Protein AF-A0A2G6HKC6-F1 (afdb_monomer_lite)

Foldseek 3Di:
DDAAEQEPPLFLQPCVLVVVVVVCVVPVDPPDDYHYHDQAVPNVVVNGRHDFDRLVPQCPHDPDPSVVSNVVVVVVVCCRVVDPDDDDDDDDPPDPD

pLDDT: mean 79.94, std 18.97, range [31.5, 97.94]

Radius of gyration: 13.87 Å; chains: 1; bounding box: 34×26×35 Å

Structure (mmCIF, N/CA/C/O backbone):
data_AF-A0A2G6HKC6-F1
#
_entry.id   AF-A0A2G6HKC6-F1
#
loop_
_atom_site.group_PDB
_atom_site.id
_atom_site.type_symbol
_atom_site.label_atom_id
_atom_site.label_alt_id
_atom_site.label_comp_id
_atom_site.label_asym_id
_atom_site.label_entity_id
_atom_site.label_seq_id
_atom_site.pdbx_PDB_ins_code
_atom_site.Cartn_x
_atom_site.Cartn_y
_atom_site.Cartn_z
_atom_site.occupancy
_atom_site.B_iso_or_equiv
_atom_site.auth_seq_id
_atom_site.auth_comp_id
_atom_site.auth_asym_id
_atom_site.auth_atom_id
_atom_site.pdbx_PDB_model_num
ATOM 1 N N . MET A 1 1 ? -8.561 -8.034 22.627 1.00 60.84 1 MET A N 1
ATOM 2 C CA . MET A 1 1 ? -8.631 -6.908 21.667 1.00 60.84 1 MET A CA 1
ATOM 3 C C . MET A 1 1 ? -8.353 -7.422 20.269 1.00 60.84 1 MET A C 1
ATOM 5 O O . MET A 1 1 ? -7.418 -8.201 20.110 1.00 60.84 1 MET A O 1
ATOM 9 N N . LYS A 1 2 ? -9.150 -7.008 19.278 1.00 68.50 2 LYS A N 1
ATOM 10 C CA . LYS A 1 2 ? -8.826 -7.216 17.860 1.00 68.50 2 LYS A CA 1
ATOM 11 C C . LYS A 1 2 ? -7.737 -6.212 17.473 1.00 68.50 2 LYS A C 1
ATOM 13 O O . LYS A 1 2 ? -7.761 -5.089 17.962 1.00 68.50 2 LYS A O 1
ATOM 18 N N . ARG A 1 3 ? -6.776 -6.619 16.645 1.00 76.75 3 ARG A N 1
ATOM 19 C CA . ARG A 1 3 ? -5.804 -5.702 16.033 1.00 76.75 3 ARG A CA 1
ATOM 20 C C . ARG A 1 3 ? -6.195 -5.548 14.577 1.00 76.75 3 ARG A C 1
ATOM 22 O O . ARG A 1 3 ? -6.353 -6.555 13.891 1.00 76.75 3 ARG A O 1
ATOM 29 N N . VAL A 1 4 ? -6.377 -4.313 14.140 1.00 80.81 4 VAL A N 1
ATOM 30 C CA . VAL A 1 4 ? -6.736 -3.993 12.761 1.00 80.81 4 VAL A CA 1
ATOM 31 C C . VAL A 1 4 ? -5.598 -3.169 12.182 1.00 80.81 4 VAL A C 1
ATOM 33 O O . VAL A 1 4 ? -5.181 -2.186 12.790 1.00 80.81 4 VAL A O 1
ATOM 36 N N . VAL A 1 5 ? -5.082 -3.599 11.033 1.00 85.88 5 VAL A N 1
ATOM 37 C CA . VAL A 1 5 ? -4.152 -2.810 10.224 1.00 85.88 5 VAL A CA 1
ATOM 38 C C . VAL A 1 5 ? -4.869 -2.462 8.932 1.00 85.88 5 VAL A C 1
ATOM 40 O O . VAL A 1 5 ? -5.362 -3.358 8.247 1.00 85.88 5 VAL A O 1
ATOM 43 N N . VAL A 1 6 ? -4.937 -1.175 8.614 1.00 85.75 6 VAL A N 1
ATOM 44 C CA . VAL A 1 6 ? -5.472 -0.681 7.348 1.00 85.75 6 VAL A CA 1
ATOM 45 C C . VAL A 1 6 ? -4.288 -0.329 6.465 1.00 85.75 6 VAL A C 1
ATOM 47 O O . VAL A 1 6 ? -3.540 0.602 6.749 1.00 85.75 6 VAL A O 1
ATOM 50 N N . VAL A 1 7 ? -4.102 -1.107 5.403 1.00 89.62 7 VAL A N 1
ATOM 51 C CA . VAL A 1 7 ? -3.076 -0.845 4.396 1.00 89.62 7 VAL A CA 1
ATOM 52 C C . VAL A 1 7 ? -3.726 -0.074 3.255 1.00 89.62 7 VAL A C 1
ATOM 54 O O . VAL A 1 7 ? -4.543 -0.632 2.521 1.00 89.62 7 VAL A O 1
ATOM 57 N N . SER A 1 8 ? -3.372 1.198 3.122 1.00 90.00 8 SER A N 1
ATOM 58 C CA . SER A 1 8 ? -3.835 2.094 2.066 1.00 90.00 8 SER A CA 1
ATOM 59 C C . SER A 1 8 ? -2.801 2.198 0.940 1.00 90.00 8 SER A C 1
ATOM 61 O O . SER A 1 8 ? -1.623 1.878 1.111 1.00 90.00 8 SER A O 1
ATOM 63 N N . SER A 1 9 ? -3.255 2.636 -0.236 1.00 91.00 9 SER A N 1
ATOM 64 C CA . SER A 1 9 ? -2.399 3.117 -1.327 1.00 91.00 9 SER A CA 1
ATOM 65 C C . SER A 1 9 ? -1.295 2.147 -1.774 1.00 91.00 9 SER A C 1
ATOM 67 O O . SER A 1 9 ? -0.132 2.528 -1.909 1.00 91.00 9 SER A O 1
ATOM 69 N N . GLN A 1 10 ? -1.644 0.874 -2.011 1.00 93.12 10 GLN A N 1
ATOM 70 C CA . GLN A 1 10 ? -0.757 -0.048 -2.747 1.00 93.12 10 GLN A CA 1
ATOM 71 C C . GLN A 1 10 ? -0.566 0.410 -4.197 1.00 93.12 10 GLN A C 1
ATOM 73 O O . GLN A 1 10 ? 0.514 0.233 -4.764 1.00 93.12 10 GLN A O 1
ATOM 78 N N . HIS A 1 11 ? -1.594 1.053 -4.753 1.00 96.06 11 HIS A N 1
ATOM 79 C CA . HIS A 1 11 ? -1.482 1.884 -5.939 1.00 96.06 11 HIS A CA 1
ATOM 80 C C . HIS A 1 11 ? -1.583 3.354 -5.554 1.00 96.06 11 HIS A C 1
ATOM 82 O O . HIS A 1 11 ? -2.416 3.737 -4.733 1.00 96.06 11 HIS A O 1
ATOM 88 N N . GLY A 1 12 ? -0.733 4.180 -6.156 1.00 92.62 12 GLY A N 1
ATOM 89 C CA . GLY A 1 12 ? -0.641 5.596 -5.814 1.00 92.62 12 GLY A CA 1
ATOM 90 C C . GLY A 1 12 ? -1.807 6.453 -6.298 1.00 92.62 12 GLY A C 1
ATOM 91 O O . GLY A 1 12 ? -2.065 7.507 -5.733 1.00 92.62 12 GLY A O 1
ATOM 92 N N . ASN A 1 13 ? -2.535 5.990 -7.312 1.00 93.69 13 ASN A N 1
ATOM 93 C CA . ASN A 1 13 ? -3.679 6.683 -7.901 1.00 93.69 13 ASN A CA 1
ATOM 94 C C . ASN A 1 13 ? -5.040 6.203 -7.351 1.00 93.69 13 ASN A C 1
ATOM 96 O O . ASN A 1 13 ? -6.073 6.443 -7.976 1.00 93.69 13 ASN A O 1
ATOM 100 N N . GLU A 1 14 ? -5.053 5.512 -6.206 1.00 91.12 14 GLU A N 1
ATOM 101 C CA . GLU A 1 14 ? -6.261 5.055 -5.504 1.00 91.12 14 GLU A CA 1
ATOM 102 C C . GLU A 1 14 ? -6.480 5.887 -4.219 1.00 91.12 14 GLU A C 1
ATOM 104 O O . GLU A 1 14 ? -6.085 5.469 -3.128 1.00 91.12 14 GLU A O 1
ATOM 109 N N . PRO A 1 15 ? -7.120 7.071 -4.305 1.00 79.25 15 PRO A N 1
ATOM 110 C CA . PRO A 1 15 ? -7.124 8.065 -3.223 1.00 79.25 15 PRO A CA 1
ATOM 111 C C . PRO A 1 15 ? -7.986 7.683 -2.011 1.00 79.25 15 PRO A C 1
ATOM 113 O O . PRO A 1 15 ? -7.852 8.275 -0.942 1.00 79.25 15 PRO A O 1
ATOM 116 N N . LEU A 1 16 ? -8.880 6.697 -2.155 1.00 82.44 16 LEU A N 1
ATOM 117 C CA . LEU A 1 16 ? -9.837 6.323 -1.110 1.00 82.44 16 LEU A CA 1
ATOM 118 C C . LEU A 1 16 ? -9.146 5.924 0.201 1.00 82.44 16 LEU A C 1
ATOM 120 O O . LEU A 1 16 ? -9.654 6.235 1.274 1.00 82.44 16 LEU A O 1
ATOM 124 N N . GLY A 1 17 ? -7.996 5.249 0.119 1.00 76.19 17 GLY A N 1
ATOM 125 C CA . GLY A 1 17 ? -7.258 4.806 1.301 1.00 76.19 17 GLY A CA 1
ATOM 126 C C . GLY A 1 17 ? -6.744 5.971 2.153 1.00 76.19 17 GLY A C 1
ATOM 127 O O . GLY A 1 17 ? -6.951 5.969 3.363 1.00 76.19 17 GLY A O 1
ATOM 128 N N . GLU A 1 18 ? -6.136 6.975 1.519 1.00 71.25 18 GLU A N 1
ATOM 129 C CA . GLU A 1 18 ? -5.631 8.185 2.187 1.00 71.25 18 GLU A CA 1
ATOM 130 C C . GLU A 1 18 ? -6.780 9.043 2.736 1.00 71.25 18 GLU A C 1
ATOM 132 O O . GLU A 1 18 ? -6.731 9.518 3.870 1.00 71.25 18 GLU A O 1
ATOM 137 N N . MET A 1 19 ? -7.864 9.185 1.965 1.00 81.44 19 MET A N 1
ATOM 138 C CA . MET A 1 19 ? -9.049 9.925 2.405 1.00 81.44 19 MET A CA 1
ATOM 139 C C . MET A 1 19 ? -9.719 9.271 3.620 1.00 81.44 19 MET A C 1
ATOM 141 O O . MET A 1 19 ? -10.137 9.972 4.541 1.00 81.44 19 MET A O 1
ATOM 145 N N . LEU A 1 20 ? -9.808 7.937 3.645 1.00 81.31 20 LEU A N 1
ATOM 146 C CA . LEU A 1 20 ? -10.361 7.196 4.778 1.00 81.31 20 LEU A CA 1
ATOM 147 C C . LEU A 1 20 ? -9.483 7.337 6.025 1.00 81.31 20 LEU A C 1
ATOM 149 O O . LEU A 1 20 ? -10.011 7.531 7.118 1.00 81.31 20 LEU A O 1
ATOM 153 N N . GLU A 1 21 ? -8.163 7.259 5.867 1.00 76.94 21 GLU A N 1
ATOM 154 C CA . GLU A 1 21 ? -7.207 7.484 6.954 1.00 76.94 21 GLU A CA 1
ATOM 155 C C . GLU A 1 21 ? -7.389 8.885 7.556 1.00 76.94 21 GLU A C 1
ATOM 157 O O . GLU A 1 21 ? -7.642 9.014 8.755 1.00 76.94 21 GLU A O 1
ATOM 162 N N . ALA A 1 22 ? -7.380 9.927 6.719 1.00 80.12 22 ALA A N 1
ATOM 163 C CA . ALA A 1 22 ? -7.593 11.306 7.155 1.00 80.12 22 ALA A CA 1
ATOM 164 C C . ALA A 1 22 ? -8.951 11.507 7.854 1.00 80.12 22 ALA A C 1
ATOM 166 O O . ALA A 1 22 ? -9.022 12.189 8.878 1.00 80.12 22 ALA A O 1
ATOM 167 N N . TYR A 1 23 ? -10.019 10.890 7.336 1.00 81.00 23 TYR A N 1
ATOM 168 C CA . TYR A 1 23 ? -11.354 10.946 7.933 1.00 81.00 23 TYR A CA 1
ATOM 169 C C . TYR A 1 23 ? -11.392 10.299 9.324 1.00 81.00 23 TYR A C 1
ATOM 171 O O . TYR A 1 23 ? -11.896 10.895 10.276 1.00 81.00 23 TYR A O 1
ATOM 179 N N . MET A 1 24 ? -10.811 9.108 9.469 1.00 78.31 24 MET A N 1
ATOM 180 C CA . MET A 1 24 ? -10.796 8.368 10.736 1.00 78.31 24 MET A CA 1
ATOM 181 C C . MET A 1 24 ? -9.964 9.076 11.813 1.00 78.31 24 MET A C 1
ATOM 183 O O . MET A 1 24 ? -10.327 9.026 12.987 1.00 78.31 24 MET A O 1
ATOM 187 N N . TYR A 1 25 ? -8.897 9.787 11.432 1.00 75.75 25 TYR A N 1
ATOM 188 C CA . TYR A 1 25 ? -8.145 10.644 12.357 1.00 75.75 25 TYR A CA 1
ATOM 189 C C . TYR A 1 25 ? -8.964 11.836 12.874 1.00 75.75 25 TYR A C 1
ATOM 191 O O . TYR A 1 25 ? -8.791 12.249 14.019 1.00 75.75 25 TYR A O 1
ATOM 199 N N . GLN A 1 26 ? -9.849 12.395 12.046 1.00 80.75 26 GLN A N 1
ATOM 200 C CA . GLN A 1 26 ? -10.691 13.540 12.412 1.00 80.75 26 GLN A CA 1
ATOM 201 C C . GLN A 1 26 ? -11.966 13.131 13.159 1.00 80.75 26 GLN A C 1
ATOM 203 O O . GLN A 1 26 ? -12.566 13.948 13.853 1.00 80.75 26 GLN A O 1
ATOM 208 N N . SER A 1 27 ? -12.409 11.886 13.000 1.00 73.00 27 SER A N 1
ATOM 209 C CA . SER A 1 27 ? -13.624 11.343 13.611 1.00 73.00 27 SER A CA 1
ATOM 210 C C . SER A 1 27 ? -13.348 9.944 14.168 1.00 73.00 27 SER A C 1
ATOM 212 O O . SER A 1 27 ? -13.786 8.955 13.575 1.00 73.00 27 SER A O 1
ATOM 214 N N . PRO A 1 28 ? -12.606 9.836 15.288 1.00 65.56 28 PRO A N 1
ATOM 215 C CA . PRO A 1 28 ? -12.299 8.545 15.885 1.00 65.56 28 PRO A CA 1
ATOM 216 C C . PRO A 1 28 ? -13.603 7.859 16.304 1.00 65.56 28 PRO A C 1
ATOM 218 O O . PRO A 1 28 ? -14.320 8.330 17.182 1.00 65.56 28 PRO A O 1
ATOM 221 N N . ALA A 1 29 ? -13.932 6.756 15.635 1.00 63.38 29 ALA A N 1
ATOM 222 C CA . ALA A 1 29 ? -15.071 5.928 15.998 1.00 63.38 29 ALA A CA 1
ATOM 223 C C . ALA A 1 29 ? -14.762 5.126 17.277 1.00 63.38 29 ALA A C 1
ATOM 225 O O . ALA A 1 29 ? -13.622 4.718 17.492 1.00 63.38 29 ALA A O 1
ATOM 226 N N . ASP A 1 30 ? -15.786 4.791 18.070 1.00 61.97 30 ASP A N 1
ATOM 227 C CA . ASP A 1 30 ? -15.676 3.944 19.280 1.00 61.97 30 ASP A CA 1
ATOM 228 C C . ASP A 1 30 ? -15.177 2.504 19.004 1.00 61.97 30 ASP A C 1
ATOM 230 O O . ASP A 1 30 ? -15.023 1.676 19.906 1.00 61.97 30 ASP A O 1
ATOM 234 N N . VAL A 1 31 ? -14.924 2.169 17.738 1.00 56.31 31 VAL A N 1
ATOM 235 C CA . VAL A 1 31 ? -14.411 0.880 17.288 1.00 56.31 31 VAL A CA 1
ATOM 236 C C . VAL A 1 31 ? -12.901 0.953 17.071 1.00 56.31 31 VAL A C 1
ATOM 238 O O . VAL A 1 31 ? -12.442 1.624 16.163 1.00 56.31 31 VAL A O 1
ATOM 241 N N . THR A 1 32 ? -12.156 0.201 17.895 1.00 66.06 32 THR A N 1
ATOM 242 C CA . THR A 1 32 ? -10.735 -0.205 17.747 1.00 66.06 32 THR A CA 1
ATOM 243 C C . THR A 1 32 ? -9.865 0.737 16.906 1.00 66.06 32 THR A C 1
ATOM 245 O O . THR A 1 32 ? -9.886 0.612 15.688 1.00 66.06 32 THR A O 1
ATOM 248 N N . GLU A 1 33 ? -9.023 1.563 17.542 1.00 74.44 33 GLU A N 1
ATOM 249 C CA . GLU A 1 33 ? -7.994 2.381 16.868 1.00 74.44 33 GLU A CA 1
ATOM 250 C C . GLU A 1 33 ? -7.150 1.514 15.904 1.00 74.44 33 GLU A C 1
ATOM 252 O O . GLU A 1 33 ? -6.321 0.715 16.365 1.00 74.44 33 GLU A O 1
ATOM 257 N N . PRO A 1 34 ? -7.372 1.592 14.576 1.00 79.31 34 PRO A N 1
ATOM 258 C CA . PRO A 1 34 ? -6.630 0.782 13.629 1.00 79.31 34 PRO A CA 1
ATOM 259 C C . PRO A 1 34 ? -5.259 1.410 13.373 1.00 79.31 34 PRO A C 1
ATOM 261 O O . PRO A 1 34 ? -5.079 2.624 13.445 1.00 79.31 34 PRO A O 1
ATOM 264 N N . TYR A 1 35 ? -4.280 0.574 13.044 1.00 81.38 35 TYR A N 1
ATOM 265 C CA . TYR A 1 35 ? -2.976 1.046 12.597 1.00 81.38 35 TYR A CA 1
ATOM 266 C C . TYR A 1 35 ? -3.008 1.276 11.084 1.00 81.38 35 TYR A C 1
ATOM 268 O O . TYR A 1 35 ? -3.225 0.325 10.331 1.00 81.38 35 TYR A O 1
ATOM 276 N N . PHE A 1 36 ? -2.810 2.513 10.638 1.00 84.56 36 PHE A N 1
ATOM 277 C CA . PHE A 1 36 ? -2.779 2.853 9.217 1.00 84.56 36 PHE A CA 1
ATOM 278 C C . PHE A 1 36 ? -1.363 2.769 8.642 1.00 84.56 36 PHE A C 1
ATOM 280 O O . PHE A 1 36 ? -0.383 3.099 9.311 1.00 84.56 36 PHE A O 1
ATOM 287 N N . VAL A 1 37 ? -1.258 2.299 7.396 1.00 88.19 37 VAL A N 1
ATOM 288 C CA . VAL A 1 37 ? -0.003 2.228 6.640 1.00 88.19 37 VAL A CA 1
ATOM 289 C C . VAL A 1 37 ? -0.256 2.610 5.188 1.00 88.19 37 VAL A C 1
ATOM 291 O O . VAL A 1 37 ? -0.925 1.870 4.468 1.00 88.19 37 VAL A O 1
ATOM 294 N N . THR A 1 38 ? 0.370 3.694 4.733 1.00 90.50 38 THR A N 1
ATOM 295 C CA . THR A 1 38 ? 0.496 4.003 3.302 1.00 90.50 38 THR A CA 1
ATOM 296 C C . THR A 1 38 ? 1.547 3.086 2.669 1.00 90.50 38 THR A C 1
ATOM 298 O O . THR A 1 38 ? 2.735 3.185 2.979 1.00 90.50 38 THR A O 1
ATOM 301 N N . ALA A 1 39 ? 1.125 2.187 1.780 1.00 93.19 39 ALA A N 1
ATOM 302 C CA . ALA A 1 39 ? 1.984 1.134 1.241 1.00 93.19 39 ALA A CA 1
ATOM 303 C C . ALA A 1 39 ? 2.985 1.625 0.181 1.00 93.19 39 ALA A C 1
ATOM 305 O O . ALA A 1 39 ? 4.144 1.217 0.224 1.00 93.19 39 ALA A O 1
ATOM 306 N N . ASN A 1 40 ? 2.565 2.497 -0.745 1.00 95.19 40 ASN A N 1
ATOM 307 C CA . ASN A 1 40 ? 3.403 2.999 -1.840 1.00 95.19 40 ASN A CA 1
ATOM 308 C C . ASN A 1 40 ? 3.465 4.542 -1.865 1.00 95.19 40 ASN A C 1
ATOM 310 O O . ASN A 1 40 ? 2.853 5.191 -2.718 1.00 95.19 40 ASN A O 1
ATOM 314 N N . PRO A 1 41 ? 4.217 5.170 -0.943 1.00 92.94 41 PRO A N 1
ATOM 315 C CA . PRO A 1 41 ? 4.230 6.625 -0.803 1.00 92.94 41 PRO A CA 1
ATOM 316 C C . PRO A 1 41 ? 4.850 7.362 -2.002 1.00 92.94 41 PRO A C 1
ATOM 318 O O . PRO A 1 41 ? 4.532 8.530 -2.224 1.00 92.94 41 PRO A O 1
ATOM 321 N N . VAL A 1 42 ? 5.740 6.730 -2.780 1.00 95.25 42 VAL A N 1
ATOM 322 C CA . VAL A 1 42 ? 6.289 7.361 -3.996 1.00 95.25 42 VAL A CA 1
ATOM 323 C C . VAL A 1 42 ? 5.244 7.381 -5.106 1.00 95.25 42 VAL A C 1
ATOM 325 O O . VAL A 1 42 ? 5.045 8.441 -5.698 1.00 95.25 42 VAL A O 1
ATOM 328 N N . ALA A 1 43 ? 4.538 6.270 -5.350 1.00 95.50 43 ALA A N 1
ATOM 329 C CA . ALA A 1 43 ? 3.474 6.246 -6.350 1.00 95.50 43 ALA A CA 1
ATOM 330 C C . ALA A 1 43 ? 2.349 7.232 -6.000 1.00 95.50 43 ALA A C 1
ATOM 332 O O . ALA A 1 43 ? 1.837 7.895 -6.899 1.00 95.50 43 ALA A O 1
ATOM 333 N N . VAL A 1 44 ? 2.010 7.376 -4.707 1.00 93.69 44 VAL A N 1
ATOM 334 C CA . VAL A 1 44 ? 1.042 8.381 -4.221 1.00 93.69 44 VAL A CA 1
ATOM 335 C C . VAL A 1 44 ? 1.486 9.790 -4.597 1.00 93.69 44 VAL A C 1
ATOM 337 O O . VAL A 1 44 ? 0.751 10.511 -5.266 1.00 93.69 44 VAL A O 1
ATOM 340 N N . ARG A 1 45 ? 2.722 10.177 -4.245 1.00 93.62 45 ARG A N 1
ATOM 341 C CA . ARG A 1 45 ? 3.251 11.515 -4.568 1.00 93.62 45 ARG A CA 1
ATOM 342 C C . ARG A 1 45 ? 3.278 11.808 -6.067 1.00 93.62 45 ARG A C 1
ATOM 344 O O . ARG A 1 45 ? 3.179 12.964 -6.458 1.00 93.62 45 ARG A O 1
ATOM 351 N N . GLN A 1 46 ? 3.450 10.779 -6.890 1.00 96.06 46 GLN A N 1
ATOM 352 C CA . GLN A 1 46 ? 3.475 10.900 -8.346 1.00 96.06 46 GLN A CA 1
ATOM 353 C C . GLN A 1 46 ? 2.085 10.756 -8.989 1.00 96.06 46 GLN A C 1
ATOM 355 O O . GLN A 1 46 ? 1.963 10.969 -10.191 1.00 96.06 46 GLN A O 1
ATOM 360 N N . ASN A 1 47 ? 1.049 10.408 -8.216 1.00 95.38 47 ASN A N 1
ATOM 361 C CA . ASN A 1 47 ? -0.293 10.075 -8.699 1.00 95.38 47 ASN A CA 1
ATOM 362 C C . ASN A 1 47 ? -0.281 9.044 -9.848 1.00 95.38 47 ASN A C 1
ATOM 364 O O . ASN A 1 47 ? -0.992 9.168 -10.847 1.00 95.38 47 ASN A O 1
ATOM 368 N N . VAL A 1 48 ? 0.560 8.019 -9.713 1.00 96.81 48 VAL A N 1
ATOM 369 C CA . VAL A 1 48 ? 0.667 6.904 -10.665 1.00 96.81 48 VAL A CA 1
ATOM 370 C C . VAL A 1 48 ? 0.232 5.607 -10.003 1.00 96.81 48 VAL A C 1
ATOM 372 O O . VAL A 1 48 ? 0.250 5.472 -8.782 1.00 96.81 48 VAL A O 1
ATOM 375 N N . ARG A 1 49 ? -0.145 4.610 -10.808 1.00 96.56 49 ARG A N 1
ATOM 376 C CA . ARG A 1 49 ? -0.518 3.293 -10.279 1.00 96.56 49 ARG A CA 1
ATOM 377 C C . ARG A 1 49 ? 0.650 2.628 -9.541 1.00 96.56 49 ARG A C 1
ATOM 379 O O . ARG A 1 49 ? 0.460 2.113 -8.449 1.00 96.56 49 ARG A O 1
ATOM 386 N N . TYR A 1 50 ? 1.841 2.664 -10.126 1.00 97.50 50 TYR A N 1
ATOM 387 C CA . TYR A 1 50 ? 3.105 2.192 -9.560 1.00 97.50 50 TYR A CA 1
ATOM 388 C C . TYR A 1 50 ? 4.273 2.864 -10.301 1.00 97.50 50 TYR A C 1
ATOM 390 O O . TYR A 1 50 ? 4.065 3.441 -11.369 1.00 97.50 50 TYR A O 1
ATOM 398 N N . VAL A 1 51 ? 5.479 2.788 -9.741 1.00 97.50 51 VAL A N 1
ATOM 399 C CA . VAL A 1 51 ? 6.726 3.338 -10.291 1.00 97.50 51 VAL A CA 1
ATOM 400 C C . VAL A 1 51 ? 7.410 2.328 -11.213 1.00 97.50 51 VAL A C 1
ATOM 402 O O . VAL A 1 51 ? 7.657 2.644 -12.372 1.00 97.50 51 VAL A O 1
ATOM 405 N N . GLU A 1 52 ? 7.691 1.110 -10.731 1.00 97.94 52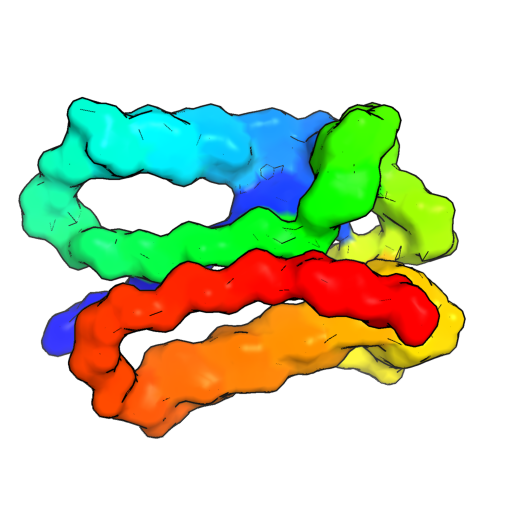 GLU A N 1
ATOM 406 C CA . GLU A 1 52 ? 8.399 0.082 -11.515 1.00 97.94 52 GLU A CA 1
ATOM 407 C C . GLU A 1 52 ? 7.516 -1.137 -11.816 1.00 97.94 52 GLU A C 1
ATOM 409 O O . GLU A 1 52 ? 7.531 -1.660 -12.929 1.00 97.94 52 GLU A O 1
ATOM 414 N N . SER A 1 53 ? 6.721 -1.595 -10.847 1.00 97.44 53 SER A N 1
ATOM 415 C CA . SER A 1 53 ? 5.854 -2.775 -10.996 1.00 97.44 53 SER A CA 1
ATOM 416 C C . SER A 1 53 ? 4.632 -2.730 -10.082 1.00 97.44 53 SER A C 1
ATOM 418 O O . SER A 1 53 ? 4.645 -2.062 -9.056 1.00 97.44 53 SER A O 1
ATOM 420 N N . ASP A 1 54 ? 3.579 -3.482 -10.408 1.00 97.12 54 ASP A N 1
ATOM 421 C CA . ASP A 1 54 ? 2.387 -3.570 -9.556 1.00 97.12 54 ASP A CA 1
ATOM 422 C C . ASP A 1 54 ? 2.741 -4.161 -8.170 1.00 97.12 54 ASP A C 1
ATOM 424 O O . ASP A 1 54 ? 3.147 -5.324 -8.044 1.00 97.12 54 ASP A O 1
ATOM 428 N N . MET A 1 55 ? 2.594 -3.354 -7.110 1.00 95.69 55 MET A N 1
ATOM 429 C CA . MET A 1 55 ? 2.934 -3.752 -5.737 1.00 95.69 55 MET A CA 1
ATOM 430 C C . MET A 1 55 ? 2.086 -4.924 -5.248 1.00 95.69 55 MET A C 1
ATOM 432 O O . MET A 1 55 ? 2.606 -5.834 -4.597 1.00 95.69 55 MET A O 1
ATOM 436 N N . ASN A 1 56 ? 0.804 -4.961 -5.620 1.00 94.75 56 ASN A N 1
ATOM 437 C CA . ASN A 1 56 ? -0.134 -6.015 -5.231 1.00 94.75 56 ASN A CA 1
ATOM 438 C C . ASN A 1 56 ? 0.105 -7.339 -5.990 1.00 94.75 56 ASN A C 1
ATOM 440 O O . ASN A 1 56 ? -0.683 -8.288 -5.910 1.00 94.75 56 ASN A O 1
ATOM 444 N N . ARG A 1 57 ? 1.191 -7.407 -6.764 1.00 96.56 57 ARG A N 1
ATOM 445 C CA . ARG A 1 57 ? 1.687 -8.594 -7.467 1.00 96.56 57 ARG A CA 1
ATOM 446 C C . ARG A 1 57 ? 3.154 -8.897 -7.158 1.00 96.56 57 ARG A C 1
ATOM 448 O O . ARG A 1 57 ? 3.696 -9.821 -7.745 1.00 96.56 57 ARG A O 1
ATOM 455 N N . SER A 1 58 ? 3.784 -8.149 -6.249 1.00 96.25 58 SER A N 1
ATOM 456 C CA . SER A 1 58 ? 5.241 -8.181 -6.050 1.00 96.25 58 SER A CA 1
ATOM 457 C C . SER A 1 58 ? 5.683 -8.733 -4.687 1.00 96.25 58 SER A C 1
ATOM 459 O O . SER A 1 58 ? 6.831 -8.565 -4.284 1.00 96.25 58 SER A O 1
ATOM 461 N N . TYR A 1 59 ? 4.803 -9.419 -3.949 1.00 93.88 59 TYR A N 1
ATOM 462 C CA . TYR A 1 59 ? 5.137 -9.986 -2.632 1.00 93.88 59 TYR A CA 1
ATOM 463 C C . TYR A 1 59 ? 6.118 -11.170 -2.688 1.00 93.88 59 TYR A C 1
ATOM 465 O O . TYR A 1 59 ? 6.580 -11.631 -1.649 1.00 93.88 59 TYR A O 1
ATOM 473 N N . ASP A 1 60 ? 6.470 -11.695 -3.845 1.00 94.88 60 ASP A N 1
ATOM 474 C CA . ASP A 1 60 ? 7.418 -12.800 -4.020 1.00 94.88 60 ASP A CA 1
ATOM 475 C C . ASP A 1 60 ? 8.763 -12.356 -4.616 1.00 94.88 60 ASP A C 1
ATOM 477 O O . ASP A 1 60 ? 9.661 -13.179 -4.778 1.00 94.88 60 ASP A O 1
ATOM 481 N N . ARG A 1 61 ? 8.943 -11.053 -4.868 1.00 91.50 61 ARG A N 1
ATOM 482 C CA . ARG A 1 61 ? 10.129 -10.490 -5.528 1.00 91.50 61 ARG A CA 1
ATOM 483 C C . ARG A 1 61 ? 10.675 -9.248 -4.818 1.00 91.50 61 ARG A C 1
ATOM 485 O O . ARG A 1 61 ? 10.013 -8.665 -3.963 1.00 91.50 61 ARG A O 1
ATOM 492 N N . THR A 1 62 ? 11.909 -8.867 -5.142 1.00 94.25 62 THR A N 1
ATOM 493 C CA . THR A 1 62 ? 12.653 -7.744 -4.520 1.00 94.25 62 THR A CA 1
ATOM 494 C C . THR A 1 62 ? 13.472 -6.918 -5.507 1.00 94.25 62 THR A C 1
ATOM 496 O O . THR A 1 62 ? 14.160 -5.972 -5.120 1.00 94.25 62 THR A O 1
ATOM 499 N N . ASP A 1 63 ? 13.418 -7.278 -6.780 1.00 96.44 63 ASP A N 1
ATOM 500 C CA . ASP A 1 63 ? 14.159 -6.640 -7.858 1.00 96.44 63 ASP A CA 1
ATOM 501 C C . ASP A 1 63 ? 13.598 -5.258 -8.220 1.00 96.44 63 ASP A C 1
ATOM 503 O O . ASP A 1 63 ? 14.347 -4.407 -8.688 1.00 96.44 63 ASP A O 1
ATOM 507 N N . THR A 1 64 ? 12.331 -4.990 -7.903 1.00 97.50 64 THR A N 1
ATOM 508 C CA . THR A 1 64 ? 11.688 -3.684 -8.098 1.00 97.50 64 THR A CA 1
ATOM 509 C C . THR A 1 64 ? 11.507 -2.907 -6.792 1.00 97.50 64 THR A C 1
ATOM 511 O O . THR A 1 64 ? 11.520 -3.471 -5.690 1.00 97.50 64 THR A O 1
ATOM 514 N N . TYR A 1 65 ? 11.315 -1.595 -6.906 1.00 96.44 65 TYR A N 1
ATOM 515 C CA . TYR A 1 65 ? 10.945 -0.685 -5.830 1.00 96.44 65 TYR A CA 1
ATOM 516 C C . TYR A 1 65 ? 9.729 -1.214 -5.064 1.00 96.44 65 TYR A C 1
ATOM 518 O O . TYR A 1 65 ? 9.801 -1.393 -3.845 1.00 96.44 65 TYR A O 1
ATOM 526 N N . GLU A 1 66 ? 8.651 -1.563 -5.768 1.00 97.69 66 GLU A N 1
ATOM 527 C CA . GLU A 1 66 ? 7.459 -2.125 -5.137 1.00 97.69 66 GLU A CA 1
ATOM 528 C C . GLU A 1 66 ? 7.684 -3.511 -4.533 1.00 97.69 66 GLU A C 1
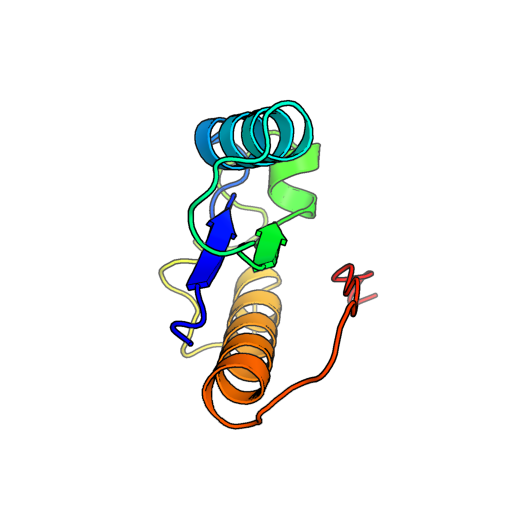ATOM 530 O O . GLU A 1 66 ? 7.115 -3.800 -3.482 1.00 97.69 66 GLU A O 1
ATOM 535 N N . GLY A 1 67 ? 8.532 -4.358 -5.124 1.00 97.12 67 GLY A N 1
ATOM 536 C CA . GLY A 1 67 ? 8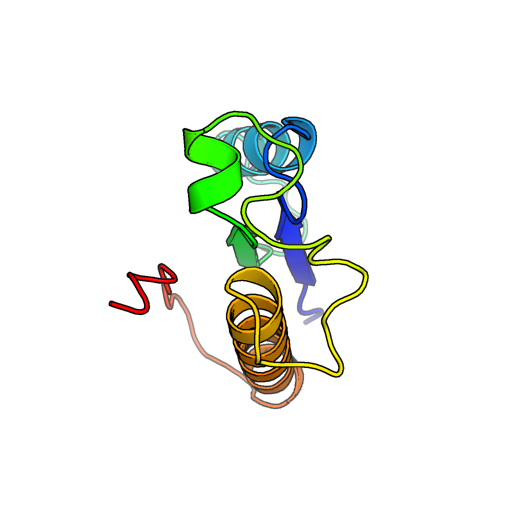.899 -5.647 -4.532 1.00 97.12 67 GLY A CA 1
ATOM 537 C C . GLY A 1 67 ? 9.588 -5.483 -3.175 1.00 97.12 67 GLY A C 1
ATOM 538 O O . GLY A 1 67 ? 9.215 -6.124 -2.188 1.00 97.12 67 GLY A O 1
ATOM 539 N N . ARG A 1 68 ? 10.538 -4.542 -3.074 1.00 96.81 68 ARG A N 1
ATOM 540 C CA . ARG A 1 68 ? 11.194 -4.202 -1.796 1.00 96.81 68 ARG A CA 1
ATOM 541 C C . ARG A 1 68 ? 10.193 -3.678 -0.764 1.00 96.81 68 ARG A C 1
ATOM 543 O O . ARG A 1 68 ? 10.227 -4.116 0.389 1.00 96.81 68 ARG A O 1
ATOM 550 N N . LEU A 1 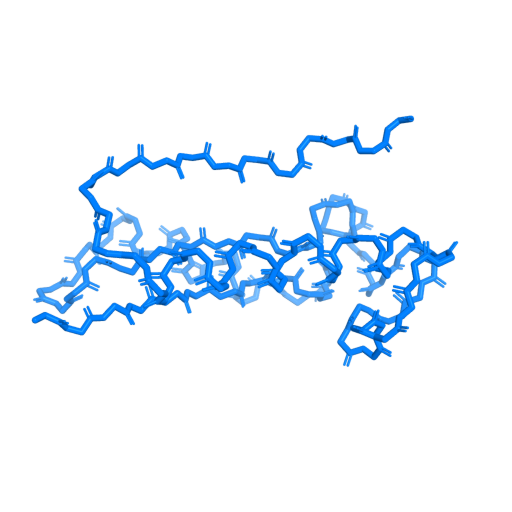69 ? 9.274 -2.799 -1.169 1.00 96.38 69 LEU A N 1
ATOM 551 C CA . LEU A 1 69 ? 8.202 -2.322 -0.291 1.00 96.38 69 LEU A CA 1
ATOM 552 C C . LEU A 1 69 ? 7.265 -3.451 0.157 1.00 96.38 69 LEU A C 1
ATOM 554 O O . LEU A 1 69 ? 6.918 -3.517 1.335 1.00 96.38 69 LEU A O 1
ATOM 558 N N . ALA A 1 70 ? 6.884 -4.367 -0.737 1.00 96.31 70 ALA A N 1
ATOM 559 C CA . ALA A 1 70 ? 5.992 -5.484 -0.429 1.00 96.31 70 ALA A CA 1
ATOM 560 C C . ALA A 1 70 ? 6.626 -6.466 0.573 1.00 96.31 70 ALA A C 1
ATOM 562 O O . ALA A 1 70 ? 5.961 -6.939 1.502 1.00 96.31 70 ALA A O 1
ATOM 563 N N . GLN A 1 71 ? 7.933 -6.738 0.457 1.00 95.25 71 GLN A N 1
ATOM 564 C CA . GLN A 1 71 ? 8.675 -7.483 1.483 1.00 95.25 71 GLN A CA 1
ATOM 565 C C . GLN A 1 71 ? 8.673 -6.766 2.831 1.00 95.25 71 GLN A C 1
ATOM 567 O O . GLN A 1 71 ? 8.389 -7.393 3.856 1.00 95.25 71 GLN A O 1
ATOM 572 N N . HIS A 1 72 ? 8.948 -5.459 2.835 1.00 93.69 72 HIS A N 1
ATOM 573 C CA . HIS A 1 72 ? 8.954 -4.675 4.064 1.00 93.69 72 HIS A CA 1
ATOM 574 C C . HIS A 1 72 ? 7.576 -4.673 4.739 1.00 93.69 72 HIS A C 1
ATOM 576 O O . HIS A 1 72 ? 7.476 -4.951 5.935 1.00 93.69 72 HIS A O 1
ATOM 582 N N . LEU A 1 73 ? 6.509 -4.438 3.972 1.00 93.75 73 LEU A N 1
ATOM 583 C CA . LEU A 1 73 ? 5.132 -4.442 4.457 1.00 93.75 73 LEU A CA 1
ATOM 584 C C . LEU A 1 73 ? 4.751 -5.799 5.059 1.00 93.75 73 LEU A C 1
ATOM 586 O O . LEU A 1 73 ? 4.203 -5.844 6.157 1.00 93.75 73 LEU A O 1
ATOM 590 N N . ARG A 1 74 ? 5.099 -6.919 4.413 1.00 92.12 74 ARG A N 1
ATOM 591 C CA . ARG A 1 74 ? 4.888 -8.255 5.000 1.00 92.12 74 ARG A CA 1
ATOM 592 C C . ARG A 1 74 ? 5.604 -8.405 6.346 1.00 92.12 74 ARG A C 1
ATOM 594 O O . ARG A 1 74 ? 5.009 -8.920 7.291 1.00 92.12 74 ARG A O 1
ATOM 601 N N . GLY A 1 75 ? 6.852 -7.946 6.455 1.00 91.06 75 GLY A N 1
ATOM 602 C CA . GLY A 1 75 ? 7.603 -7.970 7.713 1.00 91.06 75 GLY A CA 1
ATOM 603 C C . GLY A 1 75 ? 6.959 -7.117 8.813 1.00 91.06 75 GLY A C 1
ATOM 604 O O . GLY A 1 75 ? 6.875 -7.547 9.967 1.00 91.06 75 GLY A O 1
ATOM 605 N N . LEU A 1 76 ? 6.451 -5.936 8.452 1.00 88.94 76 LEU A N 1
ATOM 606 C CA . LEU A 1 76 ? 5.696 -5.049 9.338 1.00 88.94 76 LEU A CA 1
ATOM 607 C C . LEU A 1 76 ? 4.415 -5.733 9.839 1.00 88.94 76 LEU A C 1
ATOM 609 O O . LEU A 1 76 ? 4.207 -5.844 11.048 1.00 88.94 76 LEU A O 1
ATOM 613 N N . LEU A 1 77 ? 3.596 -6.266 8.929 1.00 88.44 77 LEU A N 1
ATOM 614 C CA . LEU A 1 77 ? 2.347 -6.960 9.257 1.00 88.44 77 LEU A CA 1
ATOM 615 C C . LEU A 1 77 ? 2.589 -8.182 10.147 1.00 88.44 77 LEU A C 1
ATOM 617 O O . LEU A 1 77 ? 1.863 -8.383 11.124 1.00 88.44 77 LEU A O 1
ATOM 621 N N . TRP A 1 78 ? 3.640 -8.960 9.874 1.00 86.44 78 TRP A N 1
ATOM 622 C CA . TRP A 1 78 ? 4.041 -10.076 10.729 1.00 86.44 78 TRP A CA 1
ATOM 623 C C . TRP A 1 78 ? 4.343 -9.607 12.155 1.00 86.44 78 TRP A C 1
ATOM 625 O O . TRP A 1 78 ? 3.848 -10.187 13.115 1.00 86.44 78 TRP A O 1
ATOM 635 N N . ARG A 1 79 ? 5.087 -8.508 12.326 1.00 83.12 79 ARG A N 1
ATOM 636 C CA . ARG A 1 79 ? 5.384 -7.946 13.656 1.00 83.12 79 ARG A CA 1
ATOM 637 C C . ARG A 1 79 ? 4.127 -7.473 14.394 1.00 83.12 79 ARG A C 1
ATOM 639 O O . ARG A 1 79 ? 3.999 -7.758 15.584 1.00 83.12 79 ARG A O 1
ATOM 646 N N . PHE A 1 80 ? 3.209 -6.794 13.706 1.00 77.69 80 PHE A N 1
ATOM 647 C CA . PHE A 1 80 ? 1.962 -6.278 14.293 1.00 77.69 80 PHE A CA 1
ATOM 648 C C . PHE A 1 80 ? 0.987 -7.384 14.708 1.00 77.69 80 PHE A C 1
ATOM 650 O O . PHE A 1 80 ? 0.327 -7.303 15.750 1.00 77.69 80 PHE A O 1
ATOM 657 N N . THR A 1 81 ? 0.899 -8.438 13.903 1.00 70.81 81 THR A N 1
ATOM 658 C CA . THR A 1 81 ? 0.008 -9.571 14.170 1.00 70.81 81 THR A CA 1
ATOM 659 C C . THR A 1 81 ? 0.620 -10.555 15.172 1.00 70.81 81 THR A C 1
ATOM 661 O O . THR A 1 81 ? -0.085 -11.015 16.070 1.00 70.81 81 THR A O 1
ATOM 664 N N . ALA A 1 82 ? 1.936 -10.793 15.128 1.00 68.38 82 ALA A N 1
ATOM 665 C CA . ALA A 1 82 ? 2.609 -11.783 15.974 1.00 68.38 82 ALA A CA 1
ATOM 666 C C . ALA A 1 82 ? 3.044 -11.281 17.367 1.00 68.38 82 ALA A C 1
ATOM 668 O O . ALA A 1 82 ? 3.220 -12.106 18.262 1.00 68.38 82 ALA A O 1
ATOM 669 N N . LYS A 1 83 ? 3.206 -9.967 17.611 1.00 55.59 83 LYS A N 1
ATOM 670 C CA . LYS A 1 83 ? 3.588 -9.438 18.941 1.00 55.59 83 LYS A CA 1
ATOM 671 C C . LYS A 1 83 ? 2.495 -8.565 19.572 1.00 55.59 83 LYS A C 1
ATOM 673 O O . LYS A 1 83 ? 1.971 -7.688 18.891 1.00 55.59 83 LYS A O 1
ATOM 678 N N . PRO A 1 84 ? 2.169 -8.726 20.871 1.00 49.47 84 PRO A N 1
ATOM 679 C CA . PRO A 1 84 ? 1.376 -7.735 21.594 1.00 49.47 84 PRO A CA 1
ATOM 680 C C . PRO A 1 84 ? 2.214 -6.460 21.724 1.00 49.47 84 PRO A C 1
ATOM 682 O O . PRO A 1 84 ? 3.146 -6.414 22.520 1.00 49.47 84 PRO A O 1
ATOM 685 N N . CYS A 1 85 ? 1.952 -5.452 20.890 1.00 50.16 85 CYS A N 1
ATOM 686 C CA . CYS A 1 85 ? 2.706 -4.203 20.927 1.00 50.16 85 CYS A CA 1
ATOM 687 C C . CYS A 1 85 ? 1.893 -3.098 21.606 1.00 50.16 85 CYS A C 1
ATOM 689 O O . CYS A 1 85 ? 0.779 -2.768 21.200 1.00 50.16 85 CYS A O 1
ATOM 691 N N . SER A 1 86 ? 2.484 -2.557 22.665 1.00 40.91 86 SER A N 1
ATOM 692 C CA . SER A 1 86 ? 2.114 -1.328 23.348 1.00 40.91 86 SER A CA 1
ATOM 693 C C . SER A 1 86 ? 2.430 -0.114 22.467 1.00 40.91 86 SER A C 1
ATOM 695 O O . SER A 1 86 ? 3.589 0.095 22.131 1.00 40.91 86 SER A O 1
ATOM 697 N N . ARG A 1 87 ? 1.378 0.648 22.138 1.00 40.62 87 ARG A N 1
ATOM 698 C CA . ARG A 1 87 ? 1.301 2.061 21.701 1.00 40.62 87 ARG A CA 1
ATOM 699 C C . ARG A 1 87 ? 2.404 2.642 20.788 1.00 40.62 87 ARG A C 1
ATOM 701 O O . ARG A 1 87 ? 3.548 2.796 21.184 1.00 40.62 87 ARG A O 1
ATOM 708 N N . HIS A 1 88 ? 1.923 3.155 19.648 1.00 40.41 88 HIS A N 1
ATOM 709 C CA . HIS A 1 88 ? 2.493 4.204 18.790 1.00 40.41 88 HIS A CA 1
ATOM 710 C C . HIS A 1 88 ? 3.915 3.980 18.262 1.00 40.41 88 HIS A C 1
ATOM 712 O O . HIS A 1 88 ? 4.891 4.488 18.804 1.00 40.41 88 HIS A O 1
ATOM 718 N N . ALA A 1 89 ? 4.003 3.320 17.107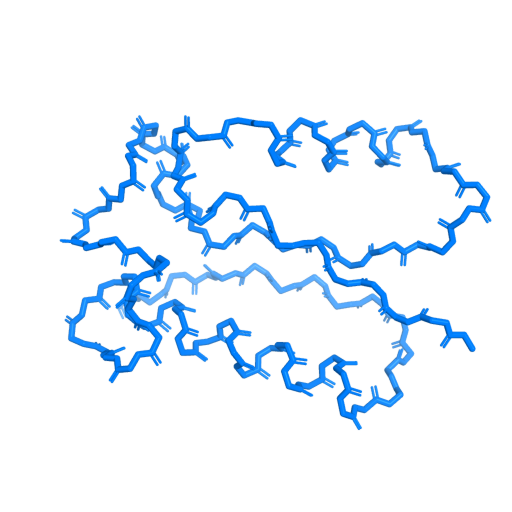 1.00 42.34 89 ALA A N 1
ATOM 719 C CA . ALA A 1 89 ? 5.174 3.398 16.245 1.00 42.34 89 ALA A CA 1
ATOM 720 C C . ALA A 1 89 ? 4.751 3.925 14.869 1.00 42.34 89 ALA A C 1
ATOM 722 O O . ALA A 1 89 ? 4.198 3.186 14.059 1.00 42.34 89 ALA A O 1
ATOM 723 N N . TYR A 1 90 ? 4.986 5.210 14.614 1.00 40.03 90 TYR A N 1
ATOM 724 C CA . TYR A 1 90 ? 4.978 5.751 13.257 1.00 40.03 90 TYR A CA 1
ATOM 725 C C . TYR A 1 90 ? 6.189 5.169 12.519 1.00 40.03 90 TYR A C 1
ATOM 727 O O . TYR A 1 90 ? 7.327 5.461 12.881 1.00 40.03 90 TYR A O 1
ATOM 735 N N . TYR A 1 91 ? 5.955 4.327 11.513 1.00 47.03 91 TYR A N 1
ATOM 736 C CA . TYR A 1 91 ? 6.997 3.885 10.590 1.00 47.03 91 TYR A CA 1
ATOM 737 C C . TYR A 1 91 ? 6.687 4.460 9.213 1.00 47.03 91 TYR A C 1
ATOM 739 O O . TYR A 1 91 ? 5.943 3.878 8.431 1.00 47.03 91 TYR A O 1
ATOM 747 N N . GLU A 1 92 ? 7.271 5.620 8.914 1.00 43.16 92 GLU A N 1
ATOM 748 C CA . GLU A 1 92 ? 7.422 6.045 7.528 1.00 43.16 92 GLU A CA 1
ATOM 749 C C . GLU A 1 92 ? 8.406 5.087 6.848 1.00 43.16 92 GLU A C 1
ATOM 751 O O . GLU A 1 92 ? 9.537 4.910 7.309 1.00 43.16 92 GLU A O 1
ATOM 756 N N . LEU A 1 93 ? 7.985 4.493 5.729 1.00 45.91 93 LEU A N 1
ATOM 757 C CA . LEU A 1 93 ? 8.851 3.832 4.752 1.00 45.91 93 LEU A CA 1
ATOM 758 C C . LEU A 1 93 ? 9.778 4.886 4.117 1.00 45.91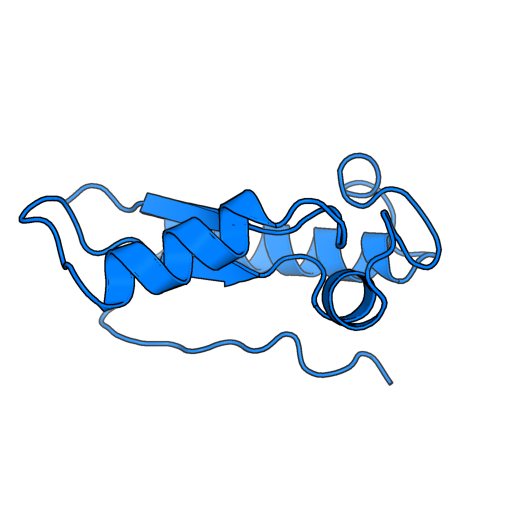 93 LEU A C 1
ATOM 760 O O . LEU A 1 93 ? 9.613 5.281 2.962 1.00 45.91 93 LEU A O 1
ATOM 764 N N . ARG A 1 94 ? 10.729 5.410 4.895 1.00 37.50 94 ARG A N 1
ATOM 765 C CA . ARG A 1 94 ? 11.749 6.329 4.400 1.00 37.50 94 ARG A CA 1
ATOM 766 C C . ARG A 1 94 ? 12.725 5.549 3.530 1.00 37.50 94 ARG A C 1
ATOM 768 O O . ARG A 1 94 ? 13.539 4.778 4.024 1.00 37.50 94 ARG A O 1
ATOM 775 N N . SER A 1 95 ? 12.577 5.780 2.227 1.00 34.66 95 SER A N 1
ATOM 776 C CA . SER A 1 95 ? 13.654 5.852 1.237 1.00 34.66 95 SER A CA 1
ATOM 777 C C . SER A 1 95 ? 14.702 4.743 1.338 1.00 34.66 95 SER A C 1
ATOM 779 O O . SER A 1 95 ? 15.793 4.948 1.869 1.00 34.66 95 SER A O 1
ATOM 781 N N . ALA A 1 96 ? 14.390 3.602 0.715 1.00 31.50 96 ALA A N 1
ATOM 782 C CA . ALA A 1 96 ? 15.418 2.832 0.025 1.00 31.50 96 ALA A CA 1
ATOM 783 C C . ALA A 1 96 ? 16.096 3.791 -0.970 1.00 31.50 96 ALA A C 1
ATOM 785 O O . ALA A 1 96 ? 15.504 4.139 -1.992 1.00 31.50 96 ALA A O 1
ATOM 786 N N . SER A 1 97 ? 17.258 4.297 -0.561 1.00 36.16 97 SER A N 1
ATOM 787 C CA . SER A 1 97 ? 18.195 5.093 -1.355 1.00 36.16 97 SER A CA 1
ATOM 788 C C . SER A 1 97 ? 19.367 4.188 -1.692 1.00 36.16 97 SER A C 1
ATOM 790 O O . SER A 1 97 ? 19.732 3.397 -0.789 1.00 36.16 97 SER A O 1
#

Sequence (97 aa):
MKRVVVVSSQHGNEPLGEMLEAYMYQSPADVTEPYFVTANPVAVRQNVRYVESDMNRSYDRTDTYEGRLAQHLRGLLWRFTAKPCSRHAYYELRSAS

Secondary structure (DSSP, 8-state):
----EEEE-SSTT-THHHHHHHHHHHS--SS--PEEEES-HHHHHHTSS-SSS-GGG-TT--SSHHHHHHHHHHHHHHHHHHS---S----------